Protein AF-A0A7X6Y7W0-F1 (afdb_monomer)

Secondary structure (DSSP, 8-state):
---HHHHHHT--SS-EEEEEE-TT--EEEEEEES-HHHHH-

Mean predicted aligned error: 2.84 Å

Radius of gyration: 10.98 Å; Cα contacts (8 Å, |Δi|>4): 52; chains: 1; bounding box: 26×17×24 Å

Nearest PDB structures (foldseek):
  1yd6-assembly1_D  TM=9.447E-01  e=9.965E-04  [Bacillus] caldotenax
  1yd6-assembly1_B  TM=9.692E-01  e=6.115E-03  [Bacillus] caldotenax
  2lwf-assembly1_A  TM=7.924E-01  e=4.013E-02  Arabidopsis thaliana
  7xun-assembly1_A  TM=5.468E-01  e=3.619E+00  Homo sapiens
  4wu3-assembly2_D  TM=4.215E-01  e=7.086E+00  Mitsuokella multacida

Structure (mmCIF, N/CA/C/O backbone):
data_AF-A0A7X6Y7W0-F1
#
_entry.id   AF-A0A7X6Y7W0-F1
#
loop_
_atom_site.group_PDB
_atom_sit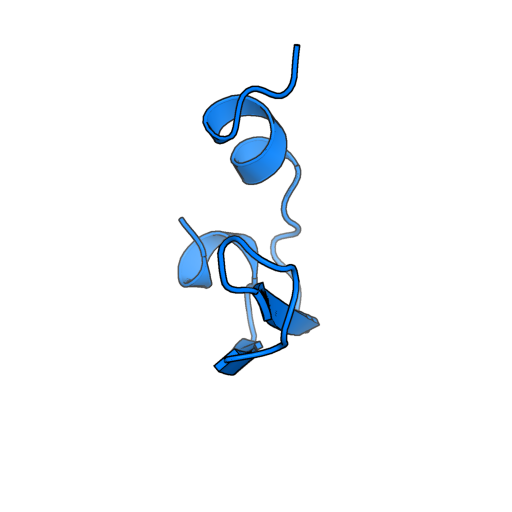e.id
_atom_site.type_symbol
_atom_site.label_atom_id
_atom_site.label_alt_id
_atom_site.label_comp_id
_atom_site.label_asym_id
_atom_site.label_entity_id
_atom_site.label_seq_id
_atom_site.pdbx_PDB_ins_code
_atom_site.Cartn_x
_atom_site.Cartn_y
_atom_site.Cartn_z
_atom_site.occupancy
_atom_site.B_iso_or_equiv
_atom_site.auth_seq_id
_atom_site.auth_comp_id
_atom_site.auth_asym_id
_atom_site.auth_atom_id
_atom_site.pdbx_PDB_model_num
ATOM 1 N N . MET A 1 1 ? 15.812 14.914 0.028 1.00 72.19 1 MET A N 1
ATOM 2 C CA . MET A 1 1 ? 16.119 13.473 -0.106 1.00 72.19 1 MET A CA 1
ATOM 3 C C . MET A 1 1 ? 14.864 12.704 0.270 1.00 72.19 1 MET A C 1
ATOM 5 O O . MET A 1 1 ? 14.309 12.990 1.322 1.00 72.19 1 MET A O 1
ATOM 9 N N . PHE A 1 2 ? 14.351 11.838 -0.604 1.00 80.94 2 PHE A N 1
ATOM 10 C CA . PHE A 1 2 ? 13.133 11.072 -0.326 1.00 80.94 2 PHE A CA 1
ATOM 11 C C . PHE A 1 2 ? 13.482 9.903 0.598 1.00 80.94 2 PHE A C 1
ATOM 13 O O . PHE A 1 2 ? 14.241 9.018 0.207 1.00 80.94 2 PHE A O 1
ATOM 20 N N . ILE A 1 3 ? 12.972 9.925 1.829 1.00 91.50 3 ILE A N 1
ATOM 21 C CA . ILE A 1 3 ? 13.206 8.872 2.819 1.00 91.50 3 ILE A CA 1
ATOM 22 C C . ILE A 1 3 ? 11.894 8.109 2.986 1.00 91.50 3 ILE A C 1
ATOM 24 O O . ILE A 1 3 ? 10.941 8.626 3.564 1.00 91.50 3 ILE A O 1
ATOM 28 N N . ILE A 1 4 ? 11.848 6.874 2.480 1.00 89.19 4 ILE A N 1
ATOM 29 C CA . ILE A 1 4 ? 10.629 6.047 2.458 1.00 89.19 4 ILE A CA 1
ATOM 30 C C . ILE A 1 4 ? 10.013 5.918 3.858 1.00 89.19 4 ILE A C 1
ATOM 32 O O . ILE A 1 4 ? 8.801 6.052 4.011 1.00 89.19 4 ILE A O 1
ATOM 36 N N . SER A 1 5 ? 10.834 5.717 4.892 1.00 91.31 5 SER A N 1
ATOM 37 C CA . SER A 1 5 ? 10.354 5.566 6.269 1.00 91.31 5 SER A CA 1
ATOM 38 C C . SER A 1 5 ? 9.631 6.803 6.812 1.00 91.31 5 SER A C 1
ATOM 40 O O . SER A 1 5 ? 8.715 6.647 7.617 1.00 91.31 5 SER A O 1
ATOM 42 N N . GLU A 1 6 ? 9.989 8.014 6.372 1.00 94.00 6 GLU A N 1
ATOM 43 C CA . GLU A 1 6 ? 9.305 9.247 6.784 1.00 94.00 6 GLU A CA 1
ATOM 44 C C . GLU A 1 6 ? 7.961 9.420 6.067 1.00 94.00 6 GLU A C 1
ATOM 46 O O . GLU A 1 6 ? 6.986 9.846 6.682 1.00 94.00 6 GLU A O 1
ATOM 51 N N . GLU A 1 7 ? 7.860 9.019 4.799 1.00 90.94 7 GLU A N 1
ATOM 52 C CA . GLU A 1 7 ? 6.588 9.062 4.067 1.00 90.94 7 GLU A CA 1
ATOM 53 C C . GLU A 1 7 ? 5.591 8.015 4.573 1.00 90.94 7 GLU A C 1
ATOM 55 O O . GLU A 1 7 ? 4.400 8.306 4.693 1.00 90.94 7 GLU A O 1
ATOM 60 N N . LEU A 1 8 ? 6.064 6.826 4.963 1.00 91.75 8 LEU A N 1
ATOM 61 C CA . LEU A 1 8 ? 5.209 5.790 5.555 1.00 91.75 8 LEU A CA 1
ATOM 62 C C . LEU A 1 8 ? 4.515 6.271 6.840 1.00 91.75 8 LEU A C 1
ATOM 64 O O . LEU A 1 8 ? 3.375 5.889 7.104 1.00 91.75 8 LEU A O 1
ATOM 68 N N . LYS A 1 9 ? 5.158 7.148 7.625 1.00 93.38 9 LYS A N 1
ATOM 69 C CA . LYS A 1 9 ? 4.557 7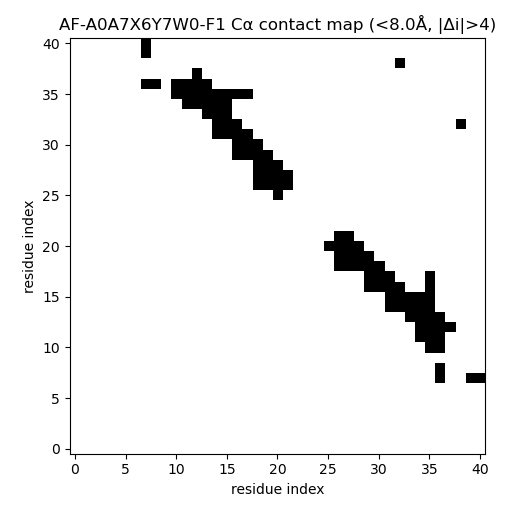.736 8.837 1.00 93.38 9 LYS A CA 1
ATOM 70 C C . LYS A 1 9 ? 3.388 8.674 8.529 1.00 93.38 9 LYS A C 1
ATOM 72 O O . LYS A 1 9 ? 2.534 8.856 9.392 1.00 93.38 9 LYS A O 1
ATOM 77 N N . LYS A 1 10 ? 3.338 9.253 7.325 1.00 93.50 10 LYS A N 1
ATOM 78 C CA . LYS A 1 10 ? 2.281 10.183 6.892 1.00 93.50 10 LYS A CA 1
ATOM 79 C C . LYS A 1 10 ? 1.024 9.469 6.392 1.00 93.50 10 LYS A C 1
ATOM 81 O O . LYS A 1 10 ? 0.018 10.126 6.129 1.00 93.50 10 LYS A O 1
ATOM 86 N N . LEU A 1 11 ? 1.063 8.143 6.239 1.00 95.38 11 LEU A N 1
ATOM 87 C CA . LEU A 1 11 ? -0.080 7.380 5.753 1.00 95.38 11 LEU A CA 1
ATOM 88 C C . LEU A 1 11 ? -1.269 7.460 6.723 1.00 95.38 11 LEU A C 1
ATOM 90 O O . LEU A 1 11 ? -1.089 7.331 7.938 1.00 95.38 11 LEU A O 1
ATOM 94 N N . PRO A 1 12 ? -2.499 7.621 6.206 1.00 96.56 12 PRO A N 1
ATOM 95 C CA . PRO A 1 12 ? -3.676 7.753 7.045 1.00 96.56 12 PRO A CA 1
ATOM 96 C C . PRO A 1 12 ? -4.144 6.399 7.594 1.00 96.56 12 PRO A C 1
ATOM 98 O O . PRO A 1 12 ? -4.121 5.371 6.913 1.00 96.56 12 PRO A O 1
ATOM 101 N N . GLU A 1 13 ? -4.699 6.422 8.802 1.00 97.44 13 GLU A N 1
ATOM 102 C CA . GLU A 1 13 ? -5.456 5.312 9.400 1.00 97.44 13 GLU A CA 1
ATOM 103 C C . GLU A 1 13 ? -6.907 5.309 8.892 1.00 97.44 13 GLU A C 1
ATOM 105 O O . GLU A 1 13 ? -7.863 5.297 9.661 1.00 97.44 13 GLU A O 1
ATOM 110 N N . LYS A 1 14 ? -7.080 5.401 7.569 1.00 97.62 14 LYS A N 1
ATOM 111 C CA . LYS A 1 14 ? -8.386 5.504 6.904 1.00 97.62 14 LYS A CA 1
ATOM 112 C C . LYS A 1 14 ? -8.460 4.592 5.676 1.00 97.62 14 LYS A C 1
ATOM 114 O O . LYS A 1 14 ? -7.405 4.175 5.176 1.00 97.62 14 LYS A O 1
ATOM 119 N N . PRO A 1 15 ? -9.678 4.313 5.171 1.00 98.3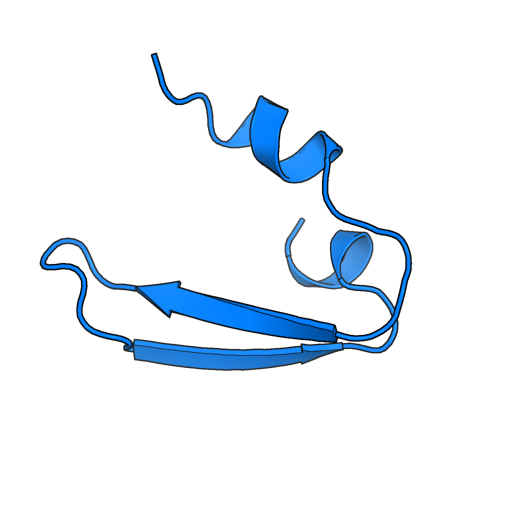1 15 PRO A N 1
ATOM 120 C CA . PRO A 1 15 ? -9.842 3.554 3.947 1.00 98.31 15 PRO A CA 1
ATOM 121 C C . PRO A 1 15 ? -9.250 4.281 2.745 1.00 98.31 15 PRO A C 1
ATOM 123 O O . PRO A 1 15 ? -9.313 5.506 2.654 1.00 98.31 15 PRO A O 1
ATOM 126 N N . GLY A 1 16 ? -8.710 3.520 1.799 1.00 97.81 16 GLY A N 1
ATOM 127 C CA . GLY A 1 16 ? -8.205 4.077 0.554 1.00 97.81 16 GLY A CA 1
ATOM 128 C C . GLY A 1 16 ? -7.554 3.045 -0.353 1.00 97.81 16 GLY A C 1
ATOM 129 O O . GLY A 1 16 ? -7.642 1.834 -0.127 1.00 97.81 16 GLY A O 1
ATOM 130 N N . VAL A 1 17 ? -6.903 3.555 -1.394 1.00 97.88 17 VAL A N 1
ATOM 131 C CA . VAL A 1 17 ? -6.227 2.775 -2.432 1.00 97.88 17 VAL A CA 1
ATOM 132 C C . VAL A 1 17 ? -4.762 3.204 -2.499 1.00 97.88 17 VAL A C 1
ATOM 134 O O . VAL A 1 17 ? -4.464 4.390 -2.377 1.00 97.88 17 VAL A O 1
ATOM 137 N N . TYR A 1 18 ? -3.856 2.248 -2.689 1.00 95.75 18 TYR A N 1
ATOM 138 C CA . TYR A 1 18 ? -2.439 2.492 -2.946 1.00 95.75 18 TYR A CA 1
ATOM 139 C C . TYR A 1 18 ? -2.023 1.888 -4.285 1.00 95.75 18 TYR A C 1
ATOM 141 O O . TYR A 1 18 ? -2.595 0.901 -4.753 1.00 95.75 18 TYR A O 1
ATOM 149 N N . ILE A 1 19 ? -1.009 2.499 -4.891 1.00 97.31 19 ILE A N 1
ATOM 150 C CA . ILE A 1 19 ? -0.472 2.120 -6.194 1.00 97.31 19 ILE A CA 1
ATOM 151 C C . ILE A 1 19 ? 1.007 1.818 -6.002 1.00 97.31 19 ILE A C 1
ATOM 153 O O . ILE A 1 19 ? 1.763 2.676 -5.545 1.00 97.31 19 ILE A O 1
ATOM 157 N N . MET A 1 20 ? 1.420 0.610 -6.364 1.00 95.94 20 MET A N 1
ATOM 158 C CA . MET A 1 20 ? 2.826 0.241 -6.417 1.00 95.94 20 MET A CA 1
ATOM 159 C C . MET A 1 20 ? 3.319 0.399 -7.849 1.00 95.94 20 MET A C 1
ATOM 161 O O . MET A 1 20 ? 2.699 -0.100 -8.794 1.00 95.94 20 MET A O 1
ATOM 165 N N . LYS A 1 21 ? 4.439 1.102 -7.992 1.00 97.00 21 LYS A N 1
ATOM 166 C CA . LYS A 1 21 ? 5.097 1.328 -9.274 1.00 97.00 21 LYS A CA 1
ATOM 167 C C . LYS A 1 21 ? 6.444 0.620 -9.307 1.00 97.00 21 LYS A C 1
ATOM 169 O O . LYS A 1 21 ? 7.104 0.508 -8.274 1.00 97.00 21 LYS A O 1
ATOM 174 N N . ASN A 1 22 ? 6.840 0.135 -10.479 1.00 96.69 22 ASN A N 1
ATOM 175 C CA . ASN A 1 22 ? 8.196 -0.357 -10.699 1.00 96.69 22 ASN A CA 1
ATOM 176 C C . ASN A 1 22 ? 9.192 0.820 -10.796 1.00 96.69 22 ASN A C 1
ATOM 178 O O . ASN A 1 22 ? 8.820 1.991 -10.703 1.00 96.69 22 ASN A O 1
ATOM 182 N N . LYS A 1 23 ? 10.479 0.510 -10.992 1.00 96.19 23 LYS A N 1
ATOM 183 C CA . LYS A 1 23 ? 11.539 1.521 -11.137 1.00 96.19 23 LYS A CA 1
ATOM 184 C C . LYS A 1 23 ? 11.326 2.472 -12.340 1.00 96.19 23 LYS A C 1
ATOM 186 O O . LYS A 1 23 ? 11.554 3.664 -12.154 1.00 96.19 23 LYS A O 1
ATOM 191 N N . PRO A 1 24 ? 10.887 1.999 -13.525 1.00 97.44 24 PRO A N 1
ATOM 192 C CA . PRO A 1 24 ? 10.450 2.868 -14.628 1.00 97.44 24 PRO A CA 1
ATOM 193 C C . PRO A 1 24 ? 9.250 3.782 -14.327 1.00 97.44 24 PRO A C 1
ATOM 195 O O . PRO A 1 24 ? 9.076 4.791 -15.002 1.00 97.44 24 PRO A O 1
ATOM 198 N N . GLY A 1 25 ? 8.437 3.454 -13.320 1.00 96.31 25 GLY A N 1
ATOM 199 C CA . GLY A 1 25 ? 7.228 4.196 -12.955 1.00 96.31 25 GLY A CA 1
ATOM 200 C C . GLY A 1 25 ? 5.919 3.557 -13.432 1.00 96.31 25 GLY A C 1
ATOM 201 O O . GLY A 1 25 ? 4.851 4.111 -13.151 1.00 96.31 25 GLY A O 1
ATOM 202 N N . ASP A 1 26 ? 5.971 2.395 -14.086 1.00 98.19 26 ASP A N 1
ATOM 203 C CA . ASP A 1 26 ? 4.784 1.643 -14.489 1.00 98.19 26 ASP A CA 1
ATOM 204 C C . A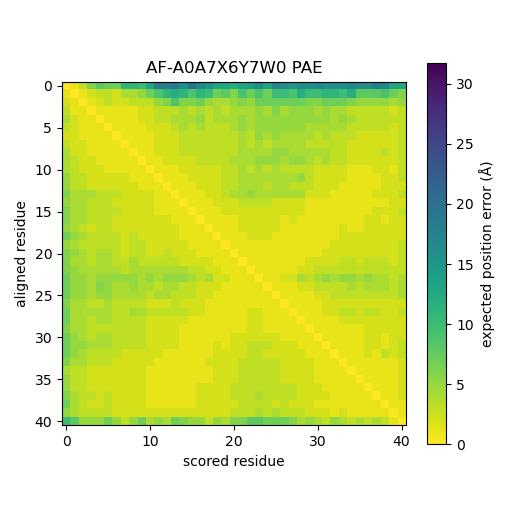SP A 1 26 ? 4.055 1.107 -13.264 1.00 98.19 26 ASP A C 1
ATOM 206 O O . ASP A 1 26 ? 4.667 0.639 -12.300 1.00 98.19 26 ASP A O 1
ATOM 210 N N . ILE A 1 27 ? 2.727 1.139 -13.318 1.00 97.88 27 ILE A N 1
ATOM 211 C CA . ILE A 1 27 ? 1.879 0.570 -12.276 1.00 97.88 27 ILE A CA 1
ATOM 212 C C . ILE A 1 27 ? 1.942 -0.952 -12.381 1.00 97.88 27 ILE A C 1
ATOM 214 O O . ILE A 1 27 ? 1.524 -1.523 -13.382 1.00 97.88 27 ILE A O 1
ATOM 218 N N . ILE A 1 28 ? 2.422 -1.602 -11.324 1.00 98.00 28 ILE A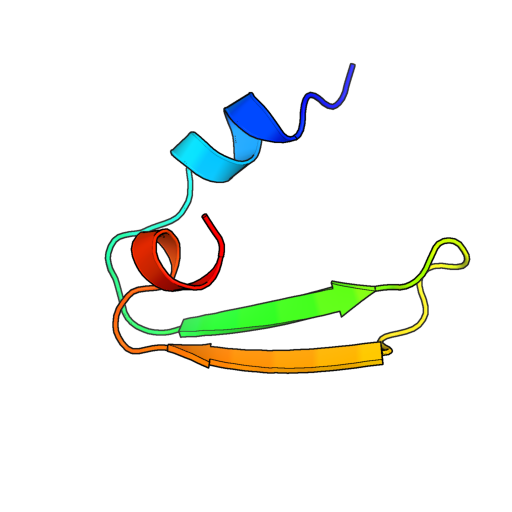 N 1
ATOM 219 C CA . ILE A 1 28 ? 2.509 -3.067 -11.251 1.00 98.00 28 ILE A CA 1
ATOM 220 C C . ILE A 1 28 ? 1.481 -3.670 -10.296 1.00 98.00 28 ILE A C 1
ATOM 222 O O . ILE A 1 28 ? 1.203 -4.863 -10.366 1.00 98.00 28 ILE A O 1
ATOM 226 N N . TYR A 1 29 ? 0.913 -2.861 -9.399 1.00 97.94 29 TYR A N 1
ATOM 227 C CA . TYR A 1 29 ? -0.113 -3.314 -8.469 1.00 97.94 29 TYR A CA 1
ATOM 228 C C . TYR A 1 29 ? -0.968 -2.149 -7.965 1.00 97.94 29 TYR A C 1
ATOM 230 O O . TYR A 1 29 ? -0.467 -1.051 -7.713 1.00 97.94 29 TYR A O 1
ATOM 238 N N . VAL A 1 30 ? -2.260 -2.414 -7.768 1.00 97.88 30 VAL A N 1
ATOM 239 C CA . VAL A 1 30 ? -3.214 -1.500 -7.133 1.00 97.88 30 VAL A CA 1
ATOM 240 C C . VAL A 1 30 ? -3.938 -2.265 -6.032 1.00 97.88 30 VAL A C 1
ATOM 242 O O . VAL A 1 30 ? -4.554 -3.296 -6.292 1.00 97.88 30 VAL A O 1
ATOM 245 N N . GLY A 1 31 ? -3.868 -1.769 -4.799 1.00 97.31 31 GLY A N 1
ATOM 246 C CA . GLY A 1 31 ? -4.505 -2.399 -3.644 1.00 97.31 31 GLY A CA 1
ATOM 247 C C . GLY A 1 31 ? -5.426 -1.444 -2.905 1.00 97.31 31 GLY A C 1
ATOM 248 O O . GLY A 1 31 ? -5.152 -0.251 -2.830 1.00 97.31 31 GLY A O 1
ATOM 249 N N . LYS A 1 32 ? -6.499 -1.971 -2.309 1.00 97.88 32 LYS A N 1
ATOM 250 C CA . LYS A 1 32 ? -7.379 -1.225 -1.397 1.00 97.88 32 LYS A CA 1
ATOM 251 C C . LYS A 1 32 ? -7.247 -1.736 0.034 1.00 97.88 32 LYS A C 1
ATOM 253 O O . LYS A 1 32 ? -7.015 -2.925 0.25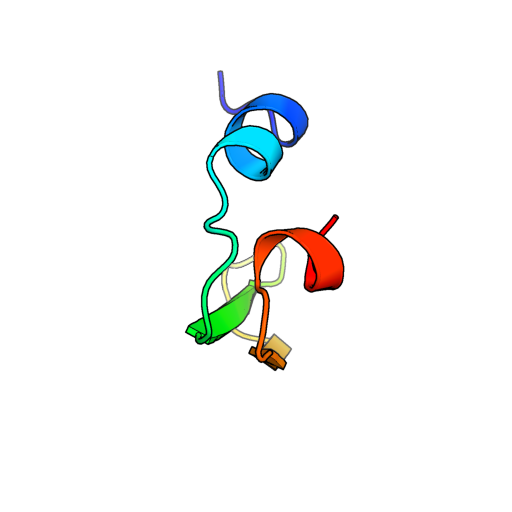5 1.00 97.88 32 LYS A O 1
ATOM 258 N N . ALA A 1 33 ? -7.443 -0.859 1.009 1.00 98.19 33 ALA A N 1
ATOM 259 C CA . ALA A 1 33 ? -7.477 -1.231 2.4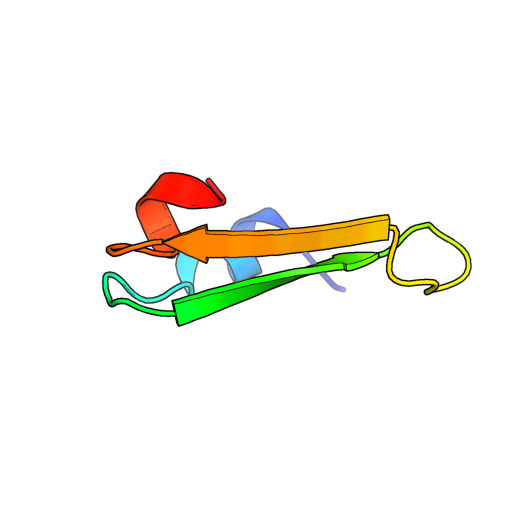18 1.00 98.19 33 ALA A CA 1
ATOM 260 C C . ALA A 1 33 ? -8.455 -0.359 3.200 1.00 98.19 33 ALA A C 1
ATOM 262 O O . ALA A 1 33 ? -8.695 0.785 2.832 1.00 98.19 33 ALA A O 1
ATOM 263 N N . VAL A 1 34 ? -8.980 -0.899 4.303 1.00 98.00 34 VAL A N 1
ATOM 264 C CA . VAL A 1 34 ? -9.760 -0.138 5.297 1.00 98.00 34 VAL A CA 1
ATOM 265 C C . VAL A 1 34 ? -8.851 0.771 6.133 1.00 98.00 34 VAL A C 1
ATOM 267 O O . VAL A 1 34 ? -9.285 1.808 6.614 1.00 98.00 34 VAL A O 1
ATOM 270 N N . ASN A 1 35 ? -7.575 0.412 6.275 1.00 97.81 35 ASN A N 1
ATOM 271 C CA . ASN A 1 35 ? -6.558 1.230 6.921 1.00 97.81 35 ASN A CA 1
ATOM 272 C C . ASN A 1 35 ? -5.280 1.175 6.072 1.00 97.81 35 ASN A C 1
ATOM 274 O O . ASN A 1 35 ? -4.639 0.124 5.984 1.00 97.81 35 ASN A O 1
ATOM 278 N N . LEU A 1 36 ? -4.943 2.285 5.408 1.00 97.06 36 LEU A N 1
ATOM 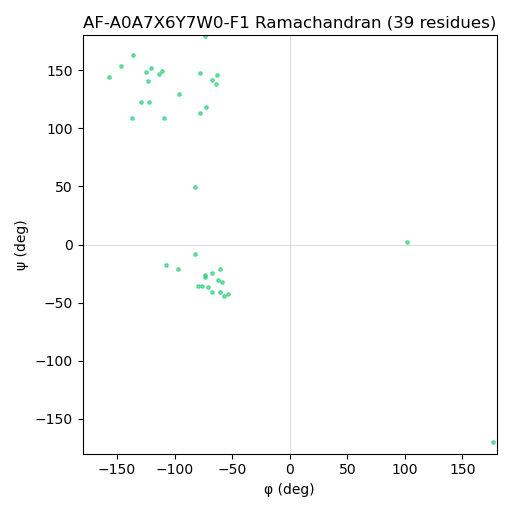279 C CA . LEU A 1 36 ? -3.774 2.360 4.525 1.00 97.06 36 LEU A CA 1
ATOM 280 C C . LEU A 1 36 ? -2.451 2.254 5.286 1.00 97.06 36 LEU A C 1
ATOM 282 O O . LEU A 1 36 ? -1.558 1.537 4.838 1.00 97.06 36 LEU A O 1
ATOM 286 N N . LYS A 1 37 ? -2.340 2.903 6.449 1.00 95.56 37 LYS A N 1
ATOM 287 C CA . LYS A 1 37 ? -1.133 2.853 7.284 1.0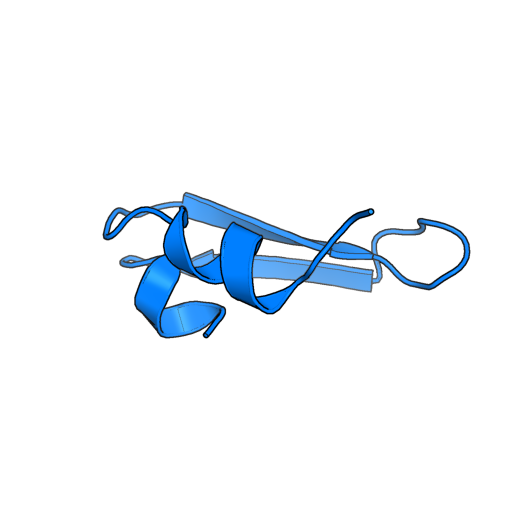0 95.56 37 LYS A CA 1
ATOM 288 C C . LYS A 1 37 ? -0.754 1.420 7.668 1.00 95.56 37 LYS A C 1
ATOM 290 O O . LYS A 1 37 ? 0.404 1.057 7.533 1.00 95.56 37 LYS A O 1
ATOM 295 N N . ASN A 1 38 ? -1.717 0.592 8.075 1.00 96.06 38 ASN A N 1
ATOM 296 C CA . ASN A 1 38 ? -1.453 -0.800 8.463 1.00 96.06 38 ASN A CA 1
ATOM 297 C C . ASN A 1 38 ? -1.168 -1.723 7.275 1.00 96.06 38 ASN A C 1
ATOM 299 O O . ASN A 1 38 ? -0.513 -2.742 7.445 1.00 96.06 38 ASN A O 1
ATOM 303 N N . ARG A 1 39 ? -1.708 -1.419 6.088 1.00 96.81 39 ARG A N 1
ATOM 304 C CA . ARG A 1 39 ? -1.539 -2.275 4.906 1.00 96.81 39 ARG A CA 1
ATOM 305 C C . ARG A 1 39 ? -0.181 -2.088 4.229 1.00 96.81 39 ARG A C 1
ATOM 307 O O . ARG A 1 39 ? 0.315 -3.040 3.639 1.00 96.81 39 ARG A O 1
ATOM 314 N N . VAL A 1 40 ? 0.329 -0.858 4.215 1.00 92.81 40 VAL A N 1
ATOM 315 C CA . VAL A 1 40 ? 1.517 -0.469 3.434 1.00 92.81 40 VAL A CA 1
ATOM 316 C C . VAL A 1 40 ? 2.797 -0.481 4.279 1.00 92.81 40 VAL A C 1
ATOM 318 O O . VAL A 1 40 ? 3.887 -0.553 3.717 1.00 92.81 40 VAL A O 1
ATOM 321 N N . ARG A 1 41 ? 2.670 -0.392 5.606 1.00 87.19 41 ARG A N 1
ATOM 322 C CA . ARG A 1 41 ? 3.784 -0.523 6.551 1.00 87.19 41 ARG A CA 1
ATOM 323 C C . ARG A 1 41 ? 4.246 -1.971 6.666 1.00 87.19 41 ARG A C 1
ATOM 325 O O . ARG A 1 41 ? 5.472 -2.143 6.827 1.00 87.19 41 ARG A O 1
#

pLDDT: mean 94.8, std 5.02, range [72.19, 98.31]

Sequence (41 aa):
MFIISEELKKLPEKPGVYIMKNKPGDIIYVGKAVNLKNRVR

Foldseek 3Di:
DDDPVVVLVVFFQAWDKDFDADPVGHTPDIDTDRGRSVVVD

Solvent-accessible surface area (backbone atoms only — not comparable to full-atom values): 2668 Å² total; per-residue (Å²): 133,93,53,68,76,64,56,57,70,69,44,51,87,38,65,47,74,51,75,44,57,49,94,94,61,52,77,77,47,77,50,74,37,71,33,38,32,78,72,75,107